Protein AF-A0A1C6MLL3-F1 (afdb_monomer_lite)

Structure (mmCIF, N/CA/C/O backbone):
data_AF-A0A1C6MLL3-F1
#
_entry.id   AF-A0A1C6MLL3-F1
#
loop_
_atom_site.group_PDB
_atom_site.id
_atom_site.type_symbol
_atom_site.label_atom_id
_atom_site.label_alt_id
_atom_site.label_comp_id
_atom_site.label_asym_id
_atom_site.label_entity_id
_atom_site.label_seq_id
_atom_site.pdbx_PDB_ins_code
_atom_site.Cartn_x
_atom_site.Cartn_y
_atom_site.Cartn_z
_atom_site.occupancy
_atom_site.B_iso_or_equiv
_atom_site.auth_seq_id
_atom_site.auth_comp_id
_atom_site.auth_asym_id
_atom_site.auth_atom_id
_atom_site.pdbx_PDB_model_num
ATOM 1 N N . MET A 1 1 ? 19.739 6.733 -18.194 1.00 40.50 1 MET A N 1
ATOM 2 C CA . MET A 1 1 ? 19.490 5.278 -18.261 1.00 40.50 1 MET A CA 1
ATOM 3 C C . MET A 1 1 ? 18.163 5.007 -17.569 1.00 40.50 1 MET A C 1
ATOM 5 O O . MET A 1 1 ? 18.052 5.317 -16.395 1.00 40.50 1 MET A O 1
ATOM 9 N N . GLY A 1 2 ? 17.162 4.571 -18.343 1.00 39.19 2 GLY A N 1
ATOM 10 C CA . GLY A 1 2 ? 15.866 4.026 -17.920 1.00 39.19 2 GLY A CA 1
ATOM 11 C C . GLY A 1 2 ? 15.169 4.668 -16.721 1.00 39.19 2 GLY A C 1
ATOM 12 O O . GLY A 1 2 ? 15.157 4.076 -15.647 1.00 39.19 2 GLY A O 1
ATOM 13 N N . ALA A 1 3 ? 14.470 5.789 -16.920 1.00 47.16 3 ALA A N 1
ATOM 14 C CA . ALA A 1 3 ? 13.288 6.071 -16.107 1.00 47.16 3 ALA A CA 1
ATOM 15 C C . ALA A 1 3 ? 12.223 5.037 -16.506 1.00 47.16 3 ALA A C 1
ATOM 17 O O . ALA A 1 3 ? 11.329 5.318 -17.299 1.00 47.16 3 ALA A O 1
ATOM 18 N N . HIS A 1 4 ? 12.405 3.788 -16.066 1.00 49.78 4 HIS A N 1
ATOM 19 C CA . HIS A 1 4 ? 11.363 2.781 -16.148 1.00 49.78 4 HIS A CA 1
ATOM 20 C C . HIS A 1 4 ? 10.190 3.380 -15.386 1.00 49.78 4 HIS A C 1
ATOM 22 O O . HIS A 1 4 ? 10.283 3.582 -14.174 1.00 49.78 4 HIS A O 1
ATOM 28 N N . SER A 1 5 ? 9.136 3.732 -16.115 1.00 59.16 5 SER A N 1
ATOM 29 C CA . SER A 1 5 ? 7.819 4.019 -15.575 1.00 59.16 5 SER A CA 1
ATOM 30 C C . SER A 1 5 ? 7.399 2.786 -14.784 1.00 59.16 5 SER A C 1
ATOM 32 O O . SER A 1 5 ? 6.831 1.837 -15.327 1.00 59.16 5 SER A O 1
ATOM 34 N N . ARG A 1 6 ? 7.805 2.738 -13.508 1.00 74.12 6 ARG A N 1
ATOM 35 C CA . ARG A 1 6 ? 7.394 1.676 -12.599 1.00 74.12 6 ARG A CA 1
ATOM 36 C C . ARG A 1 6 ? 5.880 1.698 -12.580 1.00 74.12 6 ARG A C 1
ATOM 38 O O . ARG A 1 6 ? 5.275 2.765 -12.652 1.00 74.12 6 ARG A O 1
ATOM 45 N N . LYS A 1 7 ? 5.289 0.517 -12.535 1.00 87.81 7 LYS A N 1
ATOM 46 C CA . LYS A 1 7 ? 3.850 0.351 -12.395 1.00 87.81 7 LYS A CA 1
ATOM 47 C C . LYS A 1 7 ? 3.576 -0.089 -10.968 1.00 87.81 7 LYS A C 1
ATOM 49 O O . LYS A 1 7 ? 4.490 -0.510 -10.267 1.00 87.81 7 LYS A O 1
ATOM 54 N N . CYS A 1 8 ? 2.333 0.038 -10.538 1.00 90.56 8 CYS A N 1
ATOM 55 C CA . CYS A 1 8 ? 1.900 -0.576 -9.302 1.00 90.56 8 CYS A CA 1
ATOM 56 C C . CYS A 1 8 ? 2.078 -2.091 -9.403 1.00 90.56 8 CYS A C 1
ATOM 58 O O . CYS A 1 8 ? 1.603 -2.703 -10.360 1.00 90.56 8 CYS A O 1
ATOM 60 N N . ASP A 1 9 ? 2.726 -2.678 -8.407 1.00 90.19 9 ASP A N 1
ATOM 61 C CA . ASP A 1 9 ? 3.007 -4.110 -8.369 1.00 90.19 9 ASP A CA 1
ATOM 62 C C . ASP A 1 9 ? 1.732 -4.939 -8.150 1.00 90.19 9 ASP A C 1
ATOM 64 O O . ASP A 1 9 ? 1.640 -6.083 -8.580 1.00 90.19 9 ASP A O 1
ATOM 68 N N . TRP A 1 10 ? 0.704 -4.340 -7.542 1.00 89.19 10 TRP A N 1
ATOM 69 C CA . TRP A 1 10 ? -0.574 -5.001 -7.292 1.00 89.19 10 TRP A CA 1
ATOM 70 C C . TRP A 1 10 ? -1.461 -5.098 -8.536 1.00 89.19 10 TRP A C 1
ATOM 72 O O . TRP A 1 10 ? -1.926 -6.176 -8.898 1.00 89.19 10 TRP A O 1
ATOM 82 N N . CYS A 1 11 ? -1.733 -3.968 -9.198 1.00 90.25 11 CYS A N 1
ATOM 83 C CA . CYS A 1 11 ? -2.641 -3.930 -10.352 1.00 90.25 11 CYS A CA 1
ATOM 84 C C . CYS A 1 11 ? -1.929 -3.947 -11.712 1.00 90.25 11 CYS A C 1
ATOM 86 O O . CYS A 1 11 ? -2.594 -4.010 -12.747 1.00 90.25 11 CYS A O 1
ATOM 88 N N . GLY A 1 12 ? -0.600 -3.810 -11.744 1.00 87.50 12 GLY A N 1
ATOM 89 C CA . GLY A 1 12 ? 0.222 -3.849 -12.959 1.00 87.50 12 GLY A CA 1
ATOM 90 C C . GLY A 1 12 ? -0.020 -2.715 -13.964 1.00 87.50 12 GLY A C 1
ATOM 91 O O . GLY A 1 12 ? 0.547 -2.741 -15.058 1.00 87.50 12 GLY A O 1
ATOM 92 N N . SER A 1 13 ? -0.866 -1.734 -13.638 1.00 86.31 13 SER A N 1
ATOM 93 C CA . SER A 1 13 ? -1.339 -0.705 -14.578 1.00 86.31 13 SER A CA 1
ATOM 94 C C . SER A 1 13 ? -1.264 0.722 -14.033 1.00 86.31 13 SER A C 1
ATOM 96 O O . SER A 1 13 ? -0.949 1.631 -14.797 1.00 86.31 13 SER A O 1
ATOM 98 N N . GLY A 1 14 ? -1.501 0.925 -12.736 1.00 85.31 14 GLY A N 1
ATOM 99 C CA . GLY A 1 14 ? -1.473 2.251 -12.120 1.00 85.31 14 GLY A CA 1
ATOM 100 C C . GLY A 1 14 ? -0.063 2.823 -11.969 1.00 85.31 14 GLY A C 1
ATOM 101 O O . GLY A 1 14 ? 0.902 2.078 -11.788 1.00 85.31 14 GLY A O 1
ATOM 102 N N . THR A 1 15 ? 0.048 4.150 -11.991 1.00 89.94 15 THR A N 1
ATOM 103 C CA . THR A 1 15 ? 1.285 4.855 -11.632 1.00 89.94 15 THR A CA 1
ATOM 104 C C . THR A 1 15 ? 1.506 4.738 -10.123 1.00 89.94 15 THR A C 1
ATOM 106 O O . THR A 1 15 ? 0.602 5.078 -9.358 1.00 89.94 15 THR A O 1
ATOM 109 N N . PRO A 1 16 ? 2.660 4.236 -9.664 1.00 90.06 16 PRO A N 1
ATOM 110 C CA . PRO A 1 16 ? 2.940 4.119 -8.249 1.00 90.06 16 PRO A CA 1
ATOM 111 C C . PRO A 1 16 ? 3.180 5.505 -7.655 1.00 90.06 16 PRO A C 1
ATOM 113 O O . PRO A 1 16 ? 4.025 6.255 -8.137 1.00 90.06 16 PRO A O 1
ATOM 116 N N . ILE A 1 17 ? 2.440 5.814 -6.595 1.00 91.12 17 ILE A N 1
ATOM 117 C CA . ILE A 1 17 ? 2.544 7.069 -5.840 1.00 91.12 17 ILE A CA 1
ATOM 118 C C . ILE A 1 17 ? 3.362 6.885 -4.563 1.00 91.12 17 ILE A C 1
ATOM 120 O O . ILE A 1 17 ? 3.929 7.839 -4.035 1.00 91.12 17 ILE A O 1
ATOM 124 N N . VAL A 1 18 ? 3.443 5.647 -4.075 1.00 91.31 18 VAL A N 1
ATOM 125 C CA . VAL A 1 18 ? 4.092 5.308 -2.819 1.00 91.31 18 VAL A CA 1
ATOM 126 C C . VAL A 1 18 ? 4.893 4.024 -2.968 1.00 91.31 18 VAL A C 1
ATOM 128 O O . VAL A 1 18 ? 4.528 3.105 -3.707 1.00 91.31 18 VAL A O 1
ATOM 131 N N . ARG A 1 19 ? 6.024 3.990 -2.271 1.00 91.12 19 ARG A N 1
ATOM 132 C CA . ARG A 1 19 ? 6.889 2.831 -2.125 1.00 91.12 19 ARG A CA 1
ATOM 133 C C . ARG A 1 19 ? 6.853 2.364 -0.678 1.00 91.12 19 ARG A C 1
ATOM 135 O O . ARG A 1 19 ? 7.202 3.139 0.207 1.00 91.12 19 ARG A O 1
ATOM 142 N N . ASP A 1 20 ? 6.527 1.101 -0.470 1.00 90.50 20 ASP A N 1
ATOM 143 C CA . ASP A 1 20 ? 6.712 0.420 0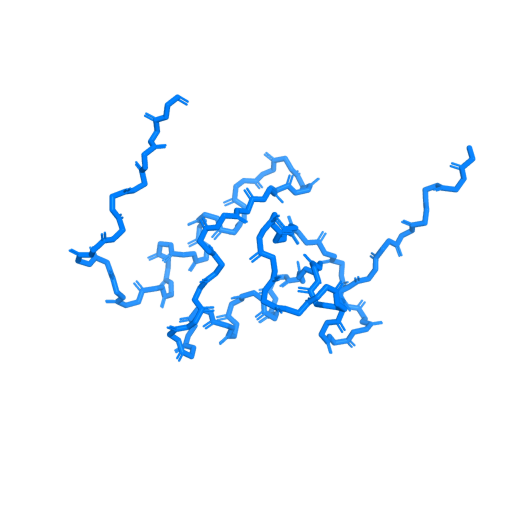.802 1.00 90.50 20 ASP A CA 1
ATOM 144 C C . ASP A 1 20 ? 8.210 0.182 1.056 1.00 90.50 20 ASP A C 1
ATOM 146 O O . ASP A 1 20 ? 8.942 -0.376 0.2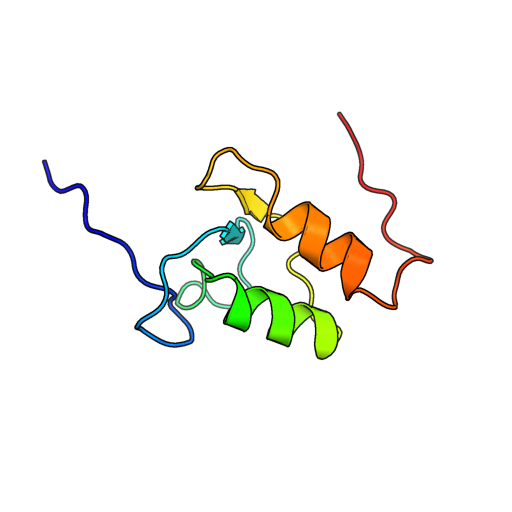25 1.00 90.50 20 ASP A O 1
ATOM 150 N N . MET A 1 21 ? 8.699 0.693 2.176 1.00 89.75 21 MET A N 1
ATOM 151 C CA . MET A 1 21 ? 10.095 0.562 2.578 1.00 89.75 21 MET A CA 1
ATOM 152 C C . MET A 1 21 ? 10.338 -0.739 3.342 1.00 89.75 21 MET A C 1
ATOM 154 O O . MET A 1 21 ? 11.465 -1.236 3.308 1.00 89.75 21 MET A O 1
ATOM 158 N N . GLU A 1 22 ? 9.298 -1.312 3.949 1.00 89.56 22 GLU A N 1
ATOM 159 C CA . GLU A 1 22 ? 9.348 -2.564 4.705 1.00 89.56 22 GLU A CA 1
ATOM 160 C C . GLU A 1 22 ? 8.269 -3.547 4.217 1.00 89.56 22 GLU A C 1
ATOM 162 O O . GLU A 1 22 ? 7.423 -3.991 4.995 1.00 89.56 22 GLU A O 1
ATOM 167 N N . PRO A 1 23 ? 8.293 -3.928 2.924 1.00 85.62 23 PRO A N 1
ATOM 168 C CA . PRO A 1 23 ? 7.255 -4.774 2.370 1.00 85.62 23 PRO A CA 1
ATOM 169 C C . PRO A 1 23 ? 7.323 -6.189 2.934 1.00 85.62 23 PRO A C 1
ATOM 171 O O . PRO A 1 23 ? 8.359 -6.855 2.869 1.00 85.62 23 PRO A O 1
ATOM 174 N N . VAL A 1 24 ? 6.171 -6.687 3.391 1.00 85.19 24 VAL A N 1
ATOM 175 C CA . VAL A 1 24 ? 5.993 -8.091 3.806 1.00 85.19 24 VAL A CA 1
ATOM 176 C C . VAL A 1 24 ? 6.322 -9.041 2.653 1.00 85.19 24 VAL A C 1
ATOM 178 O O . VAL A 1 24 ? 6.893 -10.111 2.863 1.00 85.19 24 VAL A O 1
ATOM 181 N N . ASN A 1 25 ? 5.991 -8.638 1.422 1.00 84.44 25 ASN A N 1
ATOM 182 C CA . ASN A 1 25 ? 6.385 -9.339 0.210 1.00 84.44 25 ASN A CA 1
ATOM 183 C C . ASN A 1 25 ? 7.183 -8.395 -0.710 1.00 84.44 25 ASN A C 1
ATOM 185 O O . ASN A 1 25 ? 6.616 -7.412 -1.190 1.00 84.44 25 ASN A O 1
ATOM 189 N N . PRO A 1 26 ? 8.457 -8.701 -1.026 1.00 84.44 26 PRO A N 1
ATOM 190 C CA . PRO A 1 26 ? 9.295 -7.861 -1.884 1.00 84.44 26 PRO A CA 1
ATOM 191 C C . PRO A 1 26 ? 8.766 -7.692 -3.316 1.00 84.44 26 PRO A C 1
ATOM 193 O O . PRO A 1 26 ? 9.211 -6.782 -4.013 1.00 84.44 26 PRO A O 1
ATOM 196 N N . GLU A 1 27 ? 7.833 -8.538 -3.761 1.00 85.62 27 GLU A N 1
ATOM 197 C CA . GLU A 1 27 ? 7.151 -8.386 -5.050 1.00 85.62 27 GLU A CA 1
ATOM 198 C C . GLU A 1 27 ? 6.120 -7.251 -5.050 1.00 85.62 27 GLU A C 1
ATOM 200 O O . GLU A 1 27 ? 5.782 -6.765 -6.121 1.00 85.62 27 GLU A O 1
ATOM 205 N N . PHE A 1 28 ? 5.641 -6.808 -3.882 1.00 87.12 28 PHE A N 1
ATOM 206 C CA . PHE A 1 28 ? 4.605 -5.782 -3.736 1.00 87.12 28 PHE A CA 1
ATOM 207 C C . PHE A 1 28 ? 5.148 -4.547 -3.019 1.00 87.12 28 PHE A C 1
ATOM 209 O O . PHE A 1 28 ? 4.772 -4.230 -1.892 1.00 87.12 28 PHE A O 1
ATOM 216 N N . GLN A 1 29 ? 6.061 -3.843 -3.683 1.00 91.12 29 GLN A N 1
ATOM 217 C CA . GLN A 1 29 ? 6.746 -2.694 -3.102 1.00 91.12 29 GLN A CA 1
ATOM 218 C C . GLN A 1 29 ? 6.140 -1.351 -3.545 1.00 91.12 29 GLN A C 1
ATOM 220 O O . GLN A 1 29 ? 6.207 -0.366 -2.812 1.00 91.12 29 GLN A O 1
ATOM 225 N N . TYR A 1 30 ? 5.580 -1.274 -4.747 1.00 91.44 30 TYR A N 1
ATOM 226 C CA . TYR A 1 30 ? 5.124 -0.040 -5.377 1.00 91.44 30 TYR A CA 1
ATOM 227 C C . TYR A 1 30 ? 3.606 -0.032 -5.536 1.00 91.44 30 TYR A C 1
ATOM 229 O O . TYR A 1 30 ? 3.020 -0.895 -6.194 1.00 91.44 30 TYR A O 1
ATOM 237 N N . TRP A 1 31 ? 2.959 0.998 -4.998 1.00 91.38 31 TRP A N 1
ATOM 238 C CA . TRP A 1 31 ? 1.503 1.071 -4.926 1.00 91.38 31 TRP A CA 1
ATOM 239 C C . TRP A 1 31 ? 0.978 2.331 -5.608 1.00 91.38 31 TRP A C 1
ATOM 241 O O . TRP A 1 31 ? 1.481 3.432 -5.381 1.00 91.38 31 TRP A O 1
ATOM 251 N N . CYS A 1 32 ? -0.031 2.174 -6.469 1.00 92.69 32 CYS A N 1
ATOM 252 C CA . CYS A 1 32 ? -0.797 3.304 -6.997 1.00 92.69 32 CYS A CA 1
ATOM 253 C C . CYS A 1 32 ? -1.863 3.759 -6.000 1.00 92.69 32 CYS A C 1
ATOM 255 O O . CYS A 1 32 ? -2.190 3.025 -5.069 1.00 92.69 32 CYS A O 1
ATOM 257 N N . GLU A 1 33 ? -2.441 4.934 -6.248 1.00 91.56 33 GLU A N 1
ATOM 258 C CA . GLU A 1 33 ? -3.480 5.545 -5.412 1.00 91.56 33 GLU A CA 1
ATOM 259 C C . GLU A 1 33 ? -4.609 4.571 -5.058 1.00 91.56 33 GLU A C 1
ATOM 261 O O . GLU A 1 33 ? -4.864 4.319 -3.883 1.00 91.56 33 GLU A O 1
ATOM 266 N N . ASP A 1 34 ? -5.224 3.937 -6.057 1.00 92.12 34 ASP A N 1
ATOM 267 C CA . ASP A 1 34 ? -6.335 3.011 -5.833 1.00 92.12 34 ASP A CA 1
ATOM 268 C C . ASP A 1 34 ? -5.958 1.775 -5.018 1.00 92.12 34 ASP A C 1
ATOM 270 O O . ASP A 1 34 ? -6.724 1.349 -4.151 1.00 92.12 34 ASP A O 1
ATOM 274 N N . CYS A 1 35 ? -4.793 1.180 -5.285 1.00 91.81 35 CYS A N 1
ATOM 275 C CA . CYS A 1 35 ? -4.373 -0.028 -4.573 1.00 91.81 35 CYS A CA 1
ATOM 276 C C . CYS A 1 35 ? -3.977 0.303 -3.135 1.00 91.81 35 CYS A C 1
ATOM 278 O O . CYS A 1 35 ? -4.361 -0.411 -2.212 1.00 91.81 35 CYS A O 1
ATOM 280 N N . ALA A 1 36 ? -3.280 1.422 -2.945 1.00 90.38 36 ALA A N 1
ATOM 281 C CA . ALA A 1 36 ? -2.899 1.921 -1.637 1.00 90.38 36 ALA A CA 1
ATOM 282 C C . ALA A 1 36 ? -4.146 2.298 -0.810 1.00 90.38 36 ALA A C 1
ATOM 284 O O . ALA A 1 36 ? -4.256 1.927 0.355 1.00 90.38 36 ALA A O 1
ATOM 285 N N . ARG A 1 37 ? -5.150 2.928 -1.434 1.00 90.81 37 ARG A N 1
ATOM 286 C CA . ARG A 1 37 ? -6.466 3.174 -0.828 1.00 90.81 37 ARG A CA 1
ATOM 287 C C . ARG A 1 37 ? -7.171 1.875 -0.438 1.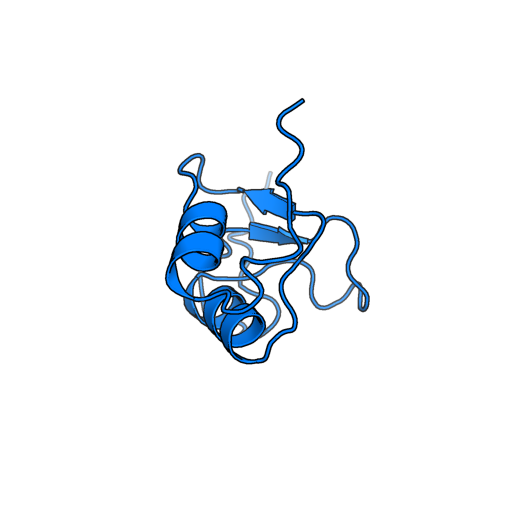00 90.81 37 ARG A C 1
ATOM 289 O O . ARG A 1 37 ? -7.715 1.780 0.659 1.00 90.81 37 ARG A O 1
ATOM 296 N N . ALA A 1 38 ? -7.176 0.874 -1.317 1.00 90.88 38 ALA A N 1
ATOM 297 C CA . ALA A 1 38 ? -7.818 -0.409 -1.042 1.00 90.88 38 ALA A CA 1
ATOM 298 C C . ALA A 1 38 ? -7.171 -1.142 0.145 1.00 90.88 38 ALA A C 1
ATOM 300 O O . ALA A 1 38 ? -7.892 -1.743 0.940 1.00 90.88 38 ALA A O 1
ATOM 301 N N . LEU A 1 39 ? -5.843 -1.068 0.283 1.00 88.44 39 LEU A N 1
ATOM 302 C CA . LEU A 1 39 ? -5.106 -1.576 1.444 1.00 88.44 39 LEU A CA 1
ATOM 303 C C . LEU A 1 39 ? -5.552 -0.893 2.742 1.00 88.44 39 LEU A C 1
ATOM 305 O O . LEU A 1 39 ? -5.942 -1.564 3.697 1.00 88.44 39 LEU A O 1
ATOM 309 N N . ILE A 1 40 ? -5.601 0.442 2.738 1.00 89.06 40 ILE A N 1
ATOM 310 C CA . ILE A 1 40 ? -6.037 1.232 3.897 1.00 89.06 40 ILE A CA 1
ATOM 311 C C . ILE A 1 40 ? -7.464 0.857 4.312 1.00 89.06 40 ILE A C 1
ATOM 313 O O . ILE A 1 40 ? -7.720 0.596 5.485 1.00 89.06 40 ILE A O 1
ATOM 317 N N . ILE A 1 41 ? -8.394 0.781 3.353 1.00 86.88 41 ILE A N 1
ATOM 318 C CA . ILE A 1 41 ? -9.798 0.426 3.619 1.00 86.88 41 ILE A CA 1
ATOM 319 C C . ILE A 1 41 ? -9.922 -1.000 4.173 1.00 86.88 41 ILE A C 1
ATOM 321 O O . ILE A 1 41 ? -10.783 -1.258 5.014 1.00 86.88 41 ILE A O 1
ATOM 325 N N . LYS A 1 42 ? -9.068 -1.929 3.726 1.00 87.50 42 LYS A N 1
ATOM 326 C CA . LYS A 1 42 ? -9.010 -3.301 4.253 1.00 87.50 42 LYS A CA 1
ATOM 327 C C . LYS A 1 42 ? -8.417 -3.388 5.663 1.00 87.50 42 LYS A C 1
ATOM 329 O O . LYS A 1 42 ? -8.535 -4.444 6.278 1.00 87.50 42 LYS A O 1
ATOM 334 N N . GLY A 1 43 ? -7.836 -2.303 6.175 1.00 84.12 43 GLY A N 1
ATOM 335 C CA . GLY A 1 43 ? -7.197 -2.257 7.487 1.00 84.12 43 GLY A CA 1
ATOM 336 C C . GLY A 1 43 ? -5.742 -2.720 7.485 1.00 84.12 43 GLY A C 1
ATOM 337 O O . GLY A 1 43 ? -5.233 -3.040 8.552 1.00 84.12 43 GLY A O 1
ATOM 338 N N . ASP A 1 44 ? -5.090 -2.737 6.320 1.00 84.94 44 ASP A N 1
ATOM 339 C CA . ASP A 1 44 ? -3.684 -3.128 6.157 1.00 84.94 44 ASP A CA 1
ATOM 340 C C . ASP A 1 44 ? -2.880 -1.962 5.536 1.00 84.94 44 ASP A C 1
ATOM 342 O O . ASP A 1 44 ? -2.450 -2.040 4.385 1.00 84.94 44 ASP A O 1
ATOM 346 N N . PRO A 1 45 ? -2.785 -0.796 6.212 1.00 87.12 45 PRO A N 1
ATOM 347 C CA . PRO A 1 45 ? -2.037 0.344 5.692 1.00 87.12 45 PRO A CA 1
ATOM 348 C C . PRO A 1 45 ? -0.525 0.078 5.714 1.00 87.12 45 PRO A C 1
ATOM 350 O O . PRO A 1 45 ? -0.012 -0.611 6.589 1.00 87.12 45 PRO A O 1
ATOM 353 N N . ILE A 1 46 ? 0.200 0.695 4.783 1.00 88.81 46 ILE A N 1
ATOM 354 C CA . ILE A 1 46 ? 1.660 0.653 4.727 1.00 88.81 46 ILE A CA 1
ATOM 355 C C . ILE A 1 46 ? 2.200 1.557 5.834 1.00 88.81 46 ILE A C 1
ATOM 357 O O . ILE A 1 46 ? 1.975 2.768 5.818 1.00 88.81 46 ILE A O 1
ATOM 361 N N . GLU A 1 47 ? 2.921 0.972 6.785 1.00 85.38 47 GLU A N 1
ATOM 362 C CA . GLU A 1 47 ? 3.428 1.692 7.956 1.00 85.38 47 GLU A CA 1
ATOM 363 C C . GLU A 1 47 ? 4.674 2.518 7.627 1.00 85.38 47 GLU A C 1
ATOM 365 O O . GLU A 1 47 ? 4.755 3.700 7.966 1.00 85.38 47 GLU A O 1
ATOM 370 N N . THR A 1 48 ? 5.621 1.913 6.908 1.00 88.75 48 THR A N 1
ATOM 371 C CA . THR A 1 48 ? 6.887 2.548 6.540 1.00 88.75 48 THR A CA 1
ATOM 372 C C . THR A 1 48 ? 6.910 2.784 5.040 1.00 88.75 48 THR A C 1
ATOM 374 O O . THR A 1 48 ? 7.179 1.880 4.253 1.00 88.75 48 THR A O 1
ATOM 377 N N . TYR A 1 49 ? 6.644 4.018 4.615 1.00 88.38 49 TYR A N 1
ATOM 378 C CA . TYR A 1 49 ? 6.506 4.341 3.199 1.00 88.38 49 TYR A CA 1
ATOM 379 C C .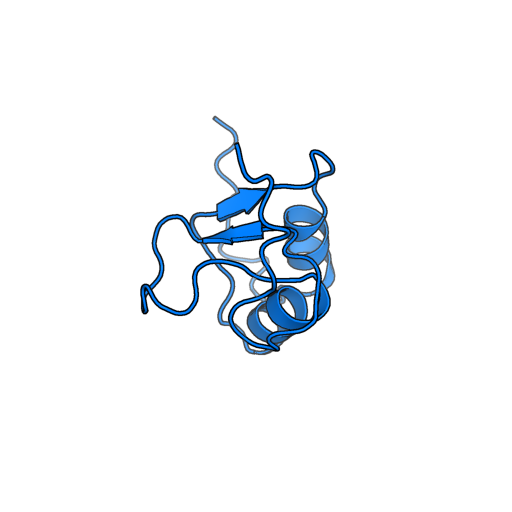 TYR A 1 49 ? 7.325 5.553 2.750 1.00 88.38 49 TYR A C 1
ATOM 381 O O . TYR A 1 49 ? 7.735 6.402 3.539 1.00 88.38 49 TYR A O 1
ATOM 389 N N . ARG A 1 50 ? 7.549 5.640 1.435 1.00 88.56 50 ARG A N 1
ATOM 390 C CA . ARG A 1 50 ? 8.141 6.796 0.758 1.00 88.56 50 ARG A CA 1
ATOM 391 C C . ARG A 1 50 ? 7.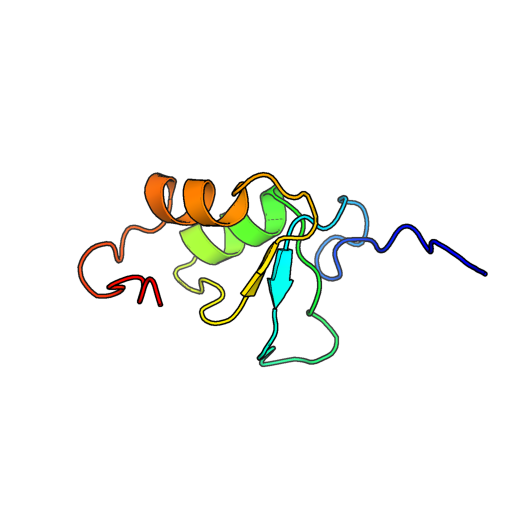272 7.244 -0.406 1.00 88.56 50 ARG A C 1
ATOM 393 O O . ARG A 1 50 ? 7.009 6.467 -1.322 1.00 88.56 50 ARG A O 1
ATOM 400 N N . GLU A 1 51 ? 6.903 8.516 -0.409 1.00 89.31 51 GLU A N 1
ATOM 401 C CA . GLU A 1 51 ? 6.131 9.121 -1.494 1.00 89.31 51 GLU A CA 1
ATOM 402 C C . GLU A 1 51 ? 7.016 9.392 -2.712 1.00 89.31 51 GLU A C 1
ATOM 404 O O . GLU A 1 51 ? 8.186 9.775 -2.598 1.00 89.31 51 GLU A O 1
ATOM 409 N N . LEU A 1 52 ? 6.462 9.119 -3.890 1.00 86.44 52 LEU A N 1
ATOM 410 C CA . LEU A 1 52 ? 7.154 9.224 -5.173 1.00 86.44 52 LEU A CA 1
ATOM 411 C C . LEU A 1 52 ? 6.771 10.495 -5.931 1.00 86.44 52 LEU A C 1
ATOM 413 O O . LEU A 1 52 ? 7.589 10.993 -6.699 1.00 86.44 52 LEU A O 1
ATOM 417 N N . ASP A 1 53 ? 5.565 11.016 -5.693 1.00 78.00 53 ASP A N 1
ATOM 418 C CA . ASP A 1 53 ? 4.993 12.149 -6.431 1.00 78.00 53 ASP A CA 1
ATOM 419 C C . ASP A 1 53 ? 5.332 13.525 -5.820 1.00 78.00 53 ASP A C 1
ATOM 421 O O . ASP A 1 53 ? 5.005 14.565 -6.376 1.00 78.00 53 ASP A O 1
ATOM 425 N N . GLY A 1 54 ? 6.028 13.569 -4.679 1.00 71.75 54 GLY A N 1
ATOM 426 C CA . GLY A 1 54 ? 6.378 14.813 -3.979 1.00 71.75 54 GLY A CA 1
ATOM 427 C C . GLY A 1 54 ? 5.197 15.488 -3.270 1.00 71.75 54 GLY A C 1
ATOM 428 O O . GLY A 1 54 ? 5.401 16.101 -2.223 1.00 71.75 54 GLY A O 1
ATOM 429 N N . GLU A 1 55 ? 3.974 15.332 -3.779 1.00 76.38 55 GLU A N 1
ATOM 430 C CA . GLU A 1 55 ? 2.748 15.621 -3.038 1.00 76.38 55 GLU A CA 1
ATOM 431 C C . GLU A 1 55 ? 2.428 14.508 -2.022 1.00 76.38 55 GLU A C 1
ATOM 433 O O . GLU A 1 55 ? 2.645 13.327 -2.321 1.00 76.38 55 GLU A O 1
ATOM 438 N N . PRO A 1 56 ? 1.876 14.855 -0.838 1.00 80.38 56 PRO A N 1
ATOM 439 C CA . PRO A 1 56 ? 1.574 13.899 0.220 1.00 80.38 56 PRO A CA 1
ATOM 440 C C . PRO A 1 56 ? 0.281 13.101 -0.037 1.00 80.38 56 PRO A C 1
ATOM 442 O O . PRO A 1 56 ? -0.663 13.130 0.760 1.00 80.38 56 PRO A O 1
ATOM 445 N N . ILE A 1 57 ? 0.185 12.436 -1.192 1.00 87.31 57 ILE A N 1
ATOM 446 C CA . ILE A 1 57 ? -1.021 11.721 -1.632 1.00 87.31 57 ILE A CA 1
ATOM 447 C C . ILE A 1 57 ? -1.341 10.562 -0.683 1.00 87.31 57 ILE A C 1
ATOM 449 O O . ILE A 1 57 ? -2.487 10.418 -0.255 1.00 87.31 57 ILE A O 1
ATOM 453 N N . TYR A 1 58 ? -0.349 9.744 -0.310 1.00 87.25 58 TYR A N 1
ATOM 454 C CA . TYR A 1 58 ? -0.612 8.575 0.534 1.00 87.25 58 TYR A CA 1
ATOM 455 C C . TYR A 1 58 ? -0.952 8.984 1.969 1.00 87.25 58 TYR A C 1
ATOM 457 O O . TYR A 1 58 ? -1.868 8.421 2.568 1.00 87.25 58 TYR A O 1
ATOM 465 N N . GLY A 1 59 ? -0.298 10.032 2.482 1.00 85.50 59 GLY A N 1
ATOM 466 C CA . GLY A 1 59 ? -0.648 10.623 3.776 1.00 85.50 59 GLY A CA 1
ATOM 467 C C . GLY A 1 59 ? -2.100 11.115 3.829 1.00 85.50 59 GLY A C 1
ATOM 468 O O . GLY A 1 59 ? -2.800 10.872 4.812 1.00 85.50 59 GLY A O 1
ATOM 469 N N . ARG A 1 60 ? -2.592 11.738 2.748 1.00 86.56 60 ARG A N 1
ATOM 470 C CA . ARG A 1 60 ? -4.004 12.142 2.629 1.00 86.56 60 ARG A CA 1
ATOM 471 C C . ARG A 1 60 ? -4.949 10.945 2.591 1.00 86.56 60 ARG A C 1
ATOM 473 O O . ARG A 1 60 ? -5.925 10.937 3.330 1.00 86.56 60 ARG A O 1
ATOM 480 N N . LEU A 1 61 ? -4.634 9.907 1.813 1.00 88.00 61 LEU A N 1
ATOM 481 C CA . LEU A 1 61 ? -5.438 8.679 1.787 1.00 88.00 61 LEU A CA 1
ATOM 482 C C . LEU A 1 61 ? -5.527 8.017 3.167 1.00 88.00 61 LEU A C 1
ATOM 484 O O . LEU A 1 61 ? -6.587 7.504 3.529 1.00 88.00 61 LEU A O 1
ATOM 488 N N . LEU A 1 62 ? -4.435 8.028 3.938 1.00 87.12 62 LEU A N 1
ATOM 489 C CA . LEU A 1 62 ? -4.433 7.538 5.315 1.00 87.12 62 LEU A CA 1
ATOM 490 C C . LEU A 1 62 ? -5.365 8.376 6.196 1.00 87.12 62 LEU A C 1
ATOM 492 O O . LEU A 1 62 ? -6.178 7.803 6.916 1.00 87.12 62 LEU 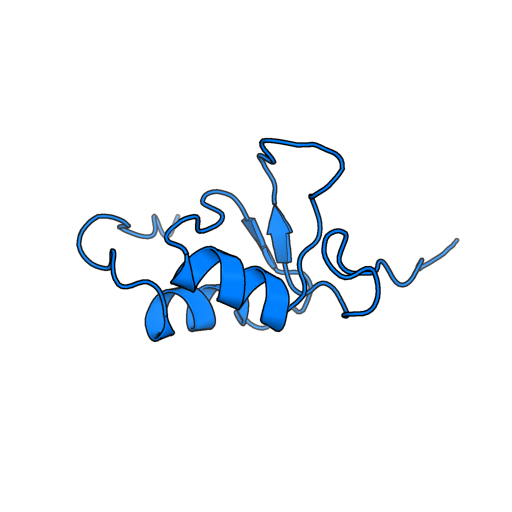A O 1
ATOM 496 N N . ASP A 1 63 ? -5.316 9.706 6.117 1.00 84.69 63 ASP A N 1
ATOM 497 C CA . ASP A 1 63 ? -6.240 10.553 6.881 1.00 84.69 63 ASP A CA 1
ATOM 498 C C . ASP A 1 63 ? -7.713 10.351 6.469 1.00 84.69 63 ASP A C 1
ATOM 500 O O . ASP A 1 63 ? -8.600 10.289 7.326 1.00 84.69 63 ASP A O 1
ATOM 504 N N . GLU A 1 64 ? -7.982 10.202 5.173 1.00 86.12 64 GLU A N 1
ATOM 505 C CA . GLU A 1 64 ? -9.341 10.097 4.636 1.00 86.12 64 GLU A CA 1
ATOM 506 C C . GLU A 1 64 ? -9.973 8.715 4.861 1.00 86.12 64 GLU A C 1
ATOM 508 O O . GLU A 1 64 ? -11.170 8.621 5.145 1.00 86.12 64 GLU A O 1
ATOM 513 N N . HIS A 1 65 ? -9.192 7.636 4.750 1.00 85.25 65 HIS A N 1
ATOM 514 C CA . HIS A 1 65 ? -9.720 6.268 4.711 1.00 85.25 65 HIS A CA 1
ATOM 515 C C . HIS A 1 65 ? -9.292 5.380 5.880 1.00 85.25 65 HIS A C 1
ATOM 517 O O . HIS A 1 65 ? -9.949 4.364 6.127 1.00 85.25 65 HIS A O 1
ATOM 523 N N . CYS A 1 66 ? -8.225 5.717 6.610 1.00 81.56 66 CYS A N 1
ATOM 524 C CA . CYS A 1 66 ? -7.778 4.886 7.722 1.00 81.56 66 CYS A CA 1
ATOM 525 C C . CYS A 1 66 ? -8.685 5.118 8.936 1.00 81.56 66 CYS A C 1
ATOM 527 O O . CYS A 1 66 ? -8.567 6.095 9.675 1.00 81.56 66 CYS A O 1
ATOM 529 N N . THR A 1 67 ? -9.607 4.188 9.174 1.00 65.25 67 THR A N 1
ATOM 530 C CA . THR A 1 67 ? -10.511 4.212 10.336 1.00 65.25 67 THR A CA 1
ATOM 531 C C . THR A 1 67 ? -9.792 3.896 11.655 1.00 65.25 67 THR A C 1
ATOM 533 O O . THR A 1 67 ? -10.333 4.153 12.731 1.00 65.25 67 THR A O 1
ATOM 536 N N . LEU A 1 68 ? -8.535 3.431 11.594 1.00 58.78 68 LEU A N 1
ATOM 537 C CA . LEU A 1 68 ? -7.636 3.190 12.731 1.00 58.78 68 LEU A CA 1
ATOM 538 C C . LEU A 1 68 ? -6.961 4.472 13.269 1.00 58.78 68 LEU A C 1
ATOM 540 O O . LEU A 1 68 ? -5.940 4.386 13.954 1.00 58.78 68 LEU A O 1
ATOM 544 N N . LYS A 1 69 ? -7.563 5.654 13.049 1.00 51.97 69 LYS A N 1
ATOM 545 C CA . LYS A 1 69 ? -7.151 6.995 13.539 1.00 51.97 69 LYS A CA 1
ATOM 546 C C . LYS A 1 69 ? -6.812 7.106 15.039 1.00 51.97 69 LYS A C 1
ATOM 548 O O . LYS A 1 69 ? -6.435 8.174 15.505 1.00 51.97 69 LYS A O 1
ATOM 553 N N . ARG A 1 70 ? -6.954 6.032 15.818 1.00 48.75 70 ARG A N 1
ATOM 554 C CA . ARG A 1 70 ? -6.692 5.994 17.258 1.00 48.75 70 ARG A CA 1
ATOM 555 C C . ARG A 1 70 ? -5.290 5.502 17.646 1.00 48.75 70 ARG A C 1
ATOM 557 O O . ARG A 1 70 ? -4.957 5.628 18.820 1.00 48.75 70 ARG A O 1
ATOM 564 N N . PHE A 1 71 ? -4.483 4.972 16.717 1.00 51.41 71 PHE A N 1
ATOM 565 C CA . PHE A 1 71 ? -3.181 4.370 17.068 1.00 51.41 71 PHE A CA 1
ATOM 566 C C . PHE A 1 71 ? -1.964 4.862 16.270 1.00 51.41 71 PHE A C 1
ATOM 568 O O . PHE A 1 71 ? -0.853 4.756 16.782 1.00 51.41 71 PHE A O 1
ATOM 575 N N . TYR A 1 72 ? -2.132 5.459 15.086 1.00 49.62 72 TYR A N 1
ATOM 576 C CA . TYR A 1 72 ? -0.999 5.992 14.320 1.00 49.62 72 TYR A CA 1
ATOM 577 C C . TYR A 1 72 ? -0.740 7.459 14.670 1.00 49.62 72 TYR A C 1
ATOM 579 O O . TYR A 1 72 ? -1.229 8.380 14.019 1.00 49.62 72 TYR A O 1
ATOM 587 N N . SER A 1 73 ? 0.056 7.678 15.716 1.00 47.88 73 SER A N 1
ATOM 588 C CA . SER A 1 73 ? 0.807 8.924 15.853 1.00 47.88 73 SER A CA 1
ATOM 589 C C . SER A 1 73 ? 1.867 8.928 14.756 1.00 47.88 73 SER A C 1
ATOM 591 O O . SER A 1 73 ? 2.897 8.274 14.899 1.00 47.88 73 SER A O 1
ATOM 593 N N . PHE A 1 74 ? 1.606 9.623 13.648 1.00 51.94 74 PHE A N 1
ATOM 594 C CA . PHE A 1 74 ? 2.635 9.918 12.656 1.00 51.94 74 PHE A CA 1
ATOM 595 C C . PHE A 1 74 ? 3.784 10.625 13.376 1.00 51.94 74 PHE A C 1
ATOM 597 O O . PHE A 1 74 ? 3.648 11.770 13.809 1.00 51.94 74 PHE A O 1
ATOM 604 N N . ALA A 1 75 ? 4.895 9.917 13.567 1.00 45.56 75 ALA A N 1
ATOM 605 C CA . ALA A 1 75 ? 6.114 10.493 14.096 1.00 45.56 75 ALA A CA 1
ATOM 606 C C . ALA A 1 75 ? 6.685 11.424 13.022 1.00 45.56 75 ALA A C 1
ATOM 608 O O . ALA A 1 75 ? 7.448 11.012 12.154 1.00 45.56 75 ALA A O 1
ATOM 609 N N . THR A 1 76 ? 6.270 12.686 13.053 1.00 45.25 76 THR A N 1
ATOM 610 C CA . THR A 1 76 ? 7.007 13.773 12.416 1.00 45.25 76 THR A CA 1
ATOM 611 C C . THR A 1 76 ? 8.348 13.895 13.134 1.00 45.25 76 THR A C 1
ATOM 613 O O . THR A 1 76 ? 8.386 14.373 14.272 1.00 45.25 76 THR A O 1
ATOM 616 N N . ALA A 1 77 ? 9.417 13.422 12.495 1.00 36.66 77 ALA A N 1
ATOM 617 C CA . ALA A 1 77 ? 10.800 13.718 12.854 1.00 36.66 77 ALA A CA 1
ATOM 618 C C . ALA A 1 77 ? 11.407 14.638 11.792 1.00 36.66 77 ALA A C 1
ATOM 620 O O . ALA A 1 77 ? 11.157 14.383 10.591 1.00 36.66 77 ALA A O 1
#

Radius of gyration: 12.4 Å; chains: 1; bounding box: 30×25×36 Å

Foldseek 3Di:
DDPPQDAQLVPRHARFQKAQPDDPDPSGGTHHLVRQLVCQQVVNHRPHMDTDPPDPSSVVSCVVRNPVVPPDPPPPD

Secondary structure (DSSP, 8-state):
--------TTTSSSPEEEEESS-SSTT--EEEHHHHHHHHHHT---SSEEESSSS-HHHHHHHHH-TTTTT------

Sequence (77 aa):
MGAHSRKCDWCGSGTPIVRDMEPVNPEFQYWCEDCARALIIKGDPIETYRELDGEPIYGRLLDEHCTLKRFYSFATA

pLDDT: mean 79.35, std 16.17, range [36.66, 92.69]